Protein AF-A0A563DZ78-F1 (afdb_monomer)

Radius of gyration: 18.47 Å; Cα contacts (8 Å, |Δi|>4): 44; chains: 1; bounding box: 49×26×46 Å

Secondary structure (DSSP, 8-state):
----HHHHHHHHHHHHHHHHHHHHHHHHHHHHHHHHHHHHHTT---HHHHHHHHHHHHHHHHHHHHHHHHH-GGGT--

Solvent-accessible surface area (backbone atoms only — not comparable to full-atom values): 4222 Å² total; per-residue (Å²): 139,82,85,59,65,64,64,53,49,50,53,49,52,51,54,52,51,54,48,51,52,47,50,52,36,39,49,52,11,51,53,29,38,53,53,16,53,54,33,44,75,72,73,43,89,26,66,66,40,38,51,51,11,50,51,30,39,50,51,32,49,50,53,51,54,49,52,51,42,72,70,39,59,89,76,69,72,126

Nearest PDB structures (foldseek):
  6hdz-assembly1_A  TM=7.352E-01  e=7.137E+00  Pseudomonas aeruginosa
  6he1-assembly1_A  TM=7.350E-01  e=8.087E+00  Pseudomonas aeruginosa
  6r1o-assembly1_A-2  TM=5.875E-01  e=3.591E+00  Escherichia coli
  6r1m-assembly1_B  TM=5.986E-01  e=5.223E+00  Escherichia coli

Foldseek 3Di:
DDDPPVVVVVVVCVVVVLVVVLVVLLVQLVVLVVVLVVCVVVVHDSPVSNVSSVVSVVVSVVSVVVVVCVVDCVNPVD

Organism: NCBI:txid1660198

pLDDT: mean 91.83, std 6.55, range [57.84, 97.88]

Mean predicted aligned error: 5.05 Å

Structure (mmCIF, N/CA/C/O backbone):
data_AF-A0A563DZ78-F1
#
_entry.id   AF-A0A563DZ78-F1
#
loop_
_atom_site.group_PDB
_atom_site.id
_atom_site.type_symbol
_atom_site.label_atom_id
_atom_site.label_alt_id
_atom_site.label_comp_id
_atom_site.label_asym_id
_atom_site.label_entity_id
_atom_site.label_seq_id
_atom_site.pdbx_PDB_ins_code
_atom_site.Cartn_x
_atom_site.Cartn_y
_atom_site.Cartn_z
_atom_site.occupancy
_atom_site.B_iso_or_equiv
_atom_site.auth_seq_id
_atom_site.auth_comp_id
_atom_site.auth_asym_id
_atom_site.auth_atom_id
_atom_site.pdbx_PDB_model_num
ATOM 1 N N . MET A 1 1 ? 30.469 2.196 -23.414 1.00 65.25 1 MET A N 1
ATOM 2 C CA . MET A 1 1 ? 29.173 2.204 -22.707 1.00 65.25 1 MET A CA 1
ATOM 3 C C . MET A 1 1 ? 28.930 3.610 -22.200 1.00 65.25 1 MET A C 1
ATOM 5 O O . MET A 1 1 ? 29.687 4.073 -21.360 1.00 65.25 1 MET A O 1
ATOM 9 N N . THR A 1 2 ? 27.963 4.315 -22.776 1.00 82.62 2 THR A N 1
ATOM 10 C CA . THR A 1 2 ? 27.550 5.654 -22.340 1.00 82.62 2 THR A CA 1
ATOM 11 C C . THR A 1 2 ? 26.347 5.499 -21.422 1.00 82.62 2 THR A C 1
ATOM 13 O O . THR A 1 2 ? 25.389 4.822 -21.787 1.00 82.62 2 THR A O 1
ATOM 16 N N . ILE A 1 3 ? 26.412 6.071 -20.222 1.00 84.19 3 ILE A N 1
ATOM 17 C CA . ILE A 1 3 ? 25.287 6.059 -19.285 1.00 84.19 3 ILE A CA 1
ATOM 18 C C . ILE A 1 3 ? 24.215 6.998 -19.832 1.00 84.19 3 ILE A C 1
ATOM 20 O O . ILE A 1 3 ? 24.482 8.178 -20.063 1.00 84.19 3 ILE A O 1
ATOM 24 N N . ASP A 1 4 ? 23.013 6.467 -20.031 1.00 92.00 4 ASP A N 1
ATOM 25 C CA . ASP A 1 4 ? 21.838 7.273 -20.328 1.00 92.00 4 ASP A CA 1
ATOM 26 C C . ASP A 1 4 ? 21.279 7.840 -19.017 1.00 92.00 4 ASP A C 1
ATOM 28 O O . ASP A 1 4 ? 20.551 7.186 -18.265 1.00 92.00 4 ASP A O 1
ATOM 32 N N . TRP A 1 5 ? 21.675 9.074 -18.719 1.00 95.06 5 TRP A N 1
ATOM 33 C CA . TRP A 1 5 ? 21.242 9.794 -17.524 1.00 95.06 5 TRP A CA 1
ATOM 34 C C . TRP A 1 5 ? 19.734 10.077 -17.507 1.00 95.06 5 TRP A C 1
ATOM 36 O O . TRP A 1 5 ? 19.154 10.201 -16.426 1.00 95.06 5 TRP A O 1
ATOM 46 N N . VAL A 1 6 ? 19.085 10.147 -18.675 1.00 95.12 6 VAL A N 1
ATOM 47 C CA . VAL A 1 6 ? 17.638 10.379 -18.784 1.00 95.12 6 VAL A CA 1
ATOM 48 C C . VAL A 1 6 ? 16.879 9.120 -18.379 1.00 95.12 6 VAL A C 1
ATOM 50 O O . VAL A 1 6 ? 15.951 9.198 -17.570 1.00 95.12 6 VAL A O 1
ATOM 53 N N . ALA A 1 7 ? 17.317 7.953 -18.855 1.00 93.88 7 ALA A N 1
ATOM 54 C CA . ALA A 1 7 ? 16.731 6.672 -18.462 1.00 93.88 7 ALA A CA 1
ATOM 55 C C . ALA A 1 7 ? 16.810 6.445 -16.939 1.00 93.88 7 ALA A C 1
ATOM 57 O O . ALA A 1 7 ? 15.837 6.013 -16.314 1.00 93.88 7 ALA A O 1
ATOM 58 N N . LEU A 1 8 ? 17.941 6.801 -16.318 1.00 94.31 8 LEU A N 1
ATOM 59 C CA . LEU A 1 8 ? 18.117 6.693 -14.867 1.00 94.31 8 LEU A CA 1
ATOM 60 C C . LEU A 1 8 ? 17.153 7.611 -14.097 1.00 94.31 8 LEU A C 1
ATOM 62 O O . LEU A 1 8 ? 16.531 7.188 -13.116 1.00 94.31 8 LEU A O 1
ATOM 66 N N . ALA A 1 9 ? 17.002 8.858 -14.549 1.00 95.38 9 ALA A N 1
ATOM 67 C CA . ALA A 1 9 ? 16.080 9.811 -13.941 1.00 95.38 9 ALA A CA 1
ATOM 68 C C . ALA A 1 9 ? 14.623 9.325 -14.029 1.00 95.38 9 ALA A C 1
ATOM 70 O O . ALA A 1 9 ? 13.887 9.411 -13.046 1.00 95.38 9 ALA A O 1
ATOM 71 N N . GLN A 1 10 ? 14.221 8.746 -15.164 1.00 96.44 10 GLN A N 1
ATOM 72 C CA . GLN A 1 10 ? 12.866 8.229 -15.360 1.00 96.44 10 GLN A CA 1
ATOM 73 C C . GLN A 1 10 ? 12.514 7.117 -14.364 1.00 96.44 10 GLN A C 1
ATOM 75 O O . GLN A 1 10 ? 11.467 7.183 -13.717 1.00 96.44 10 GLN A O 1
ATOM 80 N N . VAL A 1 11 ? 13.385 6.116 -14.196 1.00 95.38 11 VAL A N 1
ATOM 81 C CA . VAL A 1 11 ? 13.148 5.021 -13.237 1.00 95.38 11 VAL A CA 1
ATOM 82 C C . VAL A 1 11 ? 13.138 5.545 -11.803 1.00 95.38 11 VAL A C 1
ATOM 84 O O . VAL A 1 11 ? 12.312 5.117 -10.996 1.00 95.38 11 VAL A O 1
ATOM 87 N N . THR A 1 12 ? 14.004 6.512 -11.495 1.00 97.12 12 THR A N 1
ATOM 88 C CA . THR A 1 12 ? 14.047 7.162 -10.178 1.00 97.12 12 THR A CA 1
ATOM 89 C C . THR A 1 12 ? 12.713 7.834 -9.857 1.00 97.12 12 THR A C 1
ATOM 91 O O . THR A 1 12 ? 12.127 7.571 -8.807 1.00 97.12 12 THR A O 1
ATOM 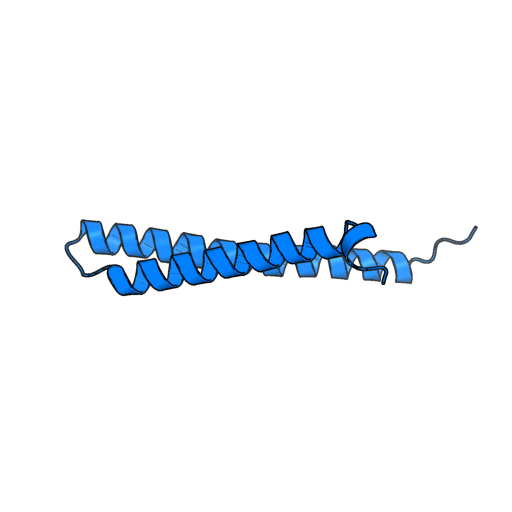94 N N . VAL A 1 13 ? 12.190 8.646 -10.782 1.00 97.56 13 VAL A N 1
ATOM 95 C CA . VAL A 1 13 ? 10.895 9.322 -10.617 1.00 97.56 13 VAL A CA 1
ATOM 96 C C . VAL A 1 13 ? 9.756 8.312 -10.516 1.00 97.56 13 VAL A C 1
ATOM 98 O O . VAL A 1 13 ? 8.916 8.444 -9.630 1.00 97.56 13 VAL A O 1
ATOM 101 N N . ALA A 1 14 ? 9.741 7.281 -11.364 1.00 94.81 14 ALA A N 1
ATOM 102 C CA . ALA A 1 14 ? 8.716 6.242 -11.319 1.00 94.81 14 ALA A CA 1
ATOM 103 C C . ALA A 1 14 ? 8.713 5.497 -9.972 1.00 94.81 14 ALA A C 1
ATOM 105 O O . ALA A 1 14 ? 7.657 5.305 -9.373 1.00 94.81 14 ALA A O 1
ATOM 106 N N . THR A 1 15 ? 9.894 5.137 -9.464 1.00 94.50 15 THR A N 1
ATOM 107 C CA . THR A 1 15 ? 10.048 4.386 -8.208 1.00 94.50 15 THR A CA 1
ATOM 108 C C . THR A 1 15 ? 9.632 5.226 -7.005 1.00 94.50 15 THR A C 1
ATOM 110 O O . THR A 1 15 ? 8.843 4.775 -6.171 1.00 94.50 15 THR A O 1
ATOM 113 N N . ILE A 1 16 ? 10.121 6.467 -6.924 1.00 97.81 16 ILE A N 1
ATOM 114 C CA . ILE A 1 16 ? 9.762 7.387 -5.840 1.00 97.81 16 ILE A CA 1
ATOM 115 C C . ILE A 1 16 ? 8.268 7.714 -5.909 1.00 97.81 16 ILE A C 1
ATOM 117 O O . ILE A 1 16 ? 7.579 7.612 -4.898 1.00 97.81 16 ILE A O 1
ATOM 121 N N . GLY A 1 17 ? 7.750 8.046 -7.093 1.00 96.88 17 GLY A N 1
ATOM 122 C CA . GLY A 1 17 ? 6.341 8.377 -7.296 1.00 96.88 17 GLY A CA 1
ATOM 123 C C . GLY A 1 17 ? 5.410 7.237 -6.888 1.00 96.88 17 GLY A C 1
ATOM 124 O O . GLY A 1 17 ? 4.492 7.451 -6.098 1.00 96.88 17 GLY A O 1
ATOM 125 N N . ALA A 1 18 ? 5.686 6.014 -7.348 1.00 93.81 18 ALA A N 1
ATOM 126 C CA . ALA A 1 18 ? 4.918 4.834 -6.957 1.00 93.81 18 ALA A CA 1
ATOM 127 C C . ALA A 1 18 ? 4.964 4.603 -5.438 1.00 93.81 18 ALA A C 1
ATOM 129 O O . ALA A 1 18 ? 3.926 4.380 -4.815 1.00 93.81 18 ALA A O 1
ATOM 130 N N . THR A 1 19 ? 6.146 4.727 -4.827 1.00 95.31 19 THR A N 1
ATOM 131 C CA . THR A 1 19 ? 6.314 4.571 -3.375 1.00 95.31 19 THR A CA 1
ATOM 132 C C . THR A 1 19 ? 5.489 5.599 -2.604 1.00 95.31 19 THR A C 1
ATOM 134 O O . THR A 1 19 ? 4.754 5.236 -1.688 1.00 95.31 19 THR A O 1
ATOM 137 N N . LEU A 1 20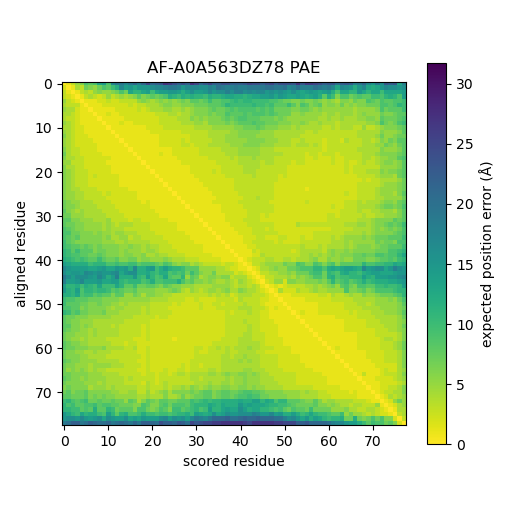 ? 5.559 6.876 -2.992 1.00 97.75 20 LEU A N 1
ATOM 138 C CA . LEU A 1 20 ? 4.812 7.951 -2.339 1.00 97.75 20 LEU A CA 1
ATOM 139 C C . LEU A 1 20 ? 3.299 7.741 -2.434 1.00 97.75 20 LEU A C 1
ATOM 141 O O . LEU A 1 20 ? 2.601 7.967 -1.448 1.00 97.75 20 LEU A O 1
ATOM 145 N N . ILE A 1 21 ? 2.794 7.268 -3.577 1.00 96.06 21 ILE A N 1
ATOM 146 C CA . ILE A 1 21 ? 1.369 6.959 -3.755 1.00 96.06 21 ILE A CA 1
ATOM 147 C C . ILE A 1 21 ? 0.933 5.866 -2.774 1.00 96.06 21 ILE A C 1
ATOM 149 O O . ILE A 1 21 ? -0.040 6.052 -2.042 1.00 96.06 21 ILE A O 1
ATOM 153 N N . VAL A 1 22 ? 1.665 4.750 -2.711 1.00 95.62 22 VAL A N 1
ATOM 154 C CA . VAL A 1 22 ? 1.323 3.630 -1.816 1.00 95.62 22 VAL A CA 1
ATOM 155 C C . VAL A 1 22 ? 1.381 4.060 -0.349 1.00 95.62 22 VAL A C 1
ATOM 157 O O . VAL A 1 22 ? 0.452 3.785 0.414 1.00 95.62 22 VAL A O 1
ATOM 160 N N . VAL A 1 23 ? 2.434 4.782 0.041 1.00 97.19 23 VAL A N 1
ATOM 161 C CA . VAL A 1 23 ? 2.595 5.292 1.410 1.00 97.19 23 VAL A CA 1
ATOM 162 C C . VAL A 1 23 ? 1.474 6.266 1.768 1.00 97.19 23 VAL A C 1
ATOM 164 O O . VAL A 1 23 ? 0.914 6.157 2.855 1.00 97.1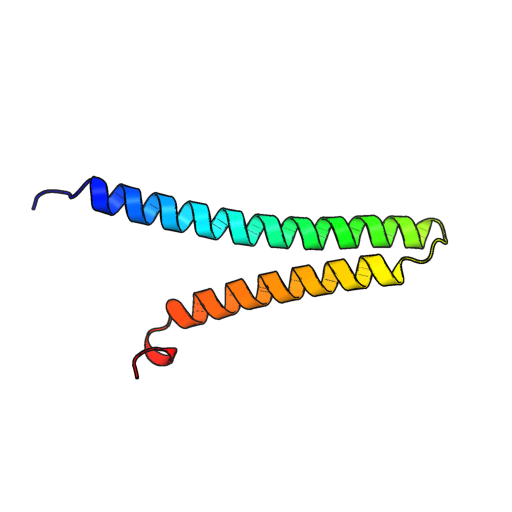9 23 VAL A O 1
ATOM 167 N N . ALA A 1 24 ? 1.089 7.175 0.871 1.00 97.88 24 ALA A N 1
ATOM 168 C CA . ALA A 1 24 ? -0.003 8.113 1.123 1.00 97.88 24 ALA A CA 1
ATOM 169 C C . ALA A 1 24 ? -1.338 7.392 1.374 1.00 97.88 24 ALA A C 1
ATOM 171 O O . ALA A 1 24 ? -2.053 7.733 2.319 1.00 97.88 24 ALA A O 1
ATOM 172 N N . VAL A 1 25 ? -1.656 6.359 0.585 1.00 96.38 25 VAL A N 1
ATOM 173 C CA . VAL A 1 25 ? -2.865 5.541 0.792 1.00 96.38 25 VAL A CA 1
ATOM 174 C C . VAL A 1 25 ? -2.816 4.812 2.135 1.00 96.38 25 VAL A C 1
ATOM 176 O O . VAL A 1 25 ? -3.802 4.812 2.874 1.00 96.38 25 VAL A O 1
ATOM 179 N N . PHE A 1 26 ? -1.662 4.249 2.493 1.00 96.38 26 PHE A N 1
ATOM 180 C CA . PHE A 1 26 ? -1.480 3.590 3.784 1.00 96.38 26 PHE A CA 1
ATOM 181 C C . PHE A 1 26 ? -1.624 4.562 4.967 1.00 96.38 26 PHE A C 1
ATOM 183 O O . PHE A 1 26 ? -2.295 4.246 5.948 1.00 96.38 26 PHE A O 1
ATOM 190 N N . VAL A 1 27 ? -1.061 5.769 4.867 1.00 97.56 27 VAL A N 1
ATOM 191 C CA . VAL A 1 27 ? -1.203 6.815 5.891 1.00 97.56 27 VAL A CA 1
ATOM 192 C C . VAL A 1 27 ? -2.664 7.250 6.034 1.00 97.56 27 VAL A C 1
ATOM 194 O O . VAL A 1 27 ? -3.137 7.413 7.159 1.00 97.56 27 VAL A O 1
ATOM 197 N N . MET A 1 28 ? -3.419 7.375 4.938 1.00 95.19 28 MET A N 1
ATOM 198 C CA . MET A 1 28 ? -4.865 7.640 5.013 1.00 95.19 28 MET A CA 1
ATOM 199 C C . MET A 1 28 ? -5.615 6.522 5.750 1.00 95.19 28 MET A C 1
ATOM 201 O O . MET A 1 28 ? -6.463 6.806 6.593 1.00 95.19 28 MET A O 1
ATOM 205 N N . ALA A 1 29 ? -5.270 5.257 5.497 1.00 94.31 29 ALA A N 1
ATOM 206 C CA . ALA A 1 29 ? -5.855 4.127 6.216 1.00 94.31 29 ALA A CA 1
ATOM 207 C C . ALA A 1 29 ? -5.540 4.173 7.719 1.00 94.31 29 ALA A C 1
ATOM 209 O O . ALA A 1 29 ? -6.444 4.060 8.548 1.00 94.31 29 ALA A O 1
ATOM 210 N N . ALA A 1 30 ? -4.267 4.388 8.067 1.00 95.69 30 ALA A N 1
ATOM 211 C CA . ALA A 1 30 ? -3.806 4.458 9.450 1.00 95.69 30 ALA A CA 1
ATOM 212 C C . ALA A 1 30 ? -4.460 5.620 10.211 1.00 95.69 30 ALA A C 1
ATOM 214 O O . ALA A 1 30 ? -4.985 5.421 11.302 1.00 95.69 30 ALA A O 1
ATOM 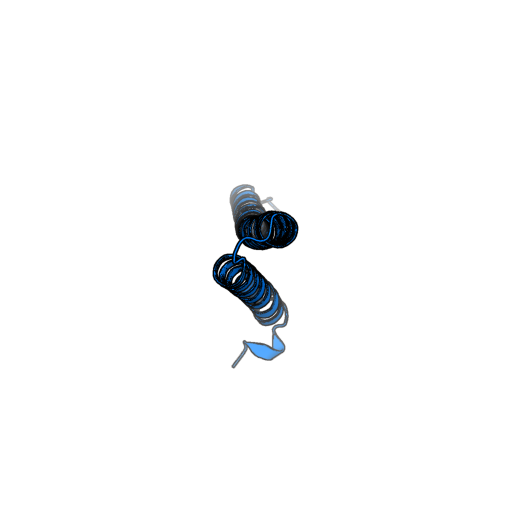215 N N . THR A 1 31 ? -4.504 6.811 9.610 1.00 95.88 31 THR A N 1
ATOM 216 C CA . THR A 1 31 ? -5.116 7.999 10.226 1.00 95.88 31 THR A CA 1
ATOM 217 C C . THR A 1 31 ? -6.627 7.857 10.398 1.00 95.88 31 THR A C 1
ATOM 219 O O . THR A 1 31 ? -7.159 8.303 11.415 1.00 95.88 31 THR A O 1
ATOM 222 N N . ALA A 1 32 ? -7.334 7.223 9.456 1.00 93.44 32 ALA A N 1
ATOM 223 C CA . ALA A 1 32 ? -8.755 6.912 9.615 1.00 93.44 32 ALA A CA 1
ATOM 224 C C . ALA A 1 32 ? -8.991 5.911 10.758 1.00 93.44 32 ALA A C 1
ATOM 226 O O . ALA A 1 32 ? -9.897 6.115 11.565 1.00 93.44 32 ALA A O 1
ATOM 227 N N . MET A 1 33 ? -8.156 4.871 10.878 1.00 92.38 33 MET A N 1
ATOM 228 C CA . MET A 1 33 ? -8.236 3.922 11.996 1.00 92.38 33 MET A CA 1
ATOM 229 C C . MET A 1 33 ? -7.977 4.604 13.346 1.00 92.38 33 MET A C 1
ATOM 231 O O . MET A 1 33 ? -8.764 4.413 14.270 1.00 92.38 33 MET A O 1
ATOM 235 N N . SER A 1 34 ? -6.935 5.437 13.449 1.00 94.31 34 SER A N 1
ATOM 236 C CA . SER A 1 34 ? -6.608 6.162 14.686 1.00 94.31 34 SER A CA 1
ATOM 237 C C . SER A 1 34 ? -7.749 7.072 15.138 1.00 94.31 34 SER A C 1
ATOM 239 O O . SER A 1 34 ? -8.192 6.979 16.279 1.00 94.31 34 SER A O 1
ATOM 241 N N . GLN A 1 35 ? -8.299 7.881 14.227 1.00 92.94 35 GLN A N 1
ATOM 242 C CA . GLN A 1 35 ? -9.453 8.732 14.533 1.00 92.94 35 GLN A CA 1
ATOM 243 C C . GLN A 1 35 ? -10.685 7.899 14.930 1.00 92.94 35 GLN A C 1
ATOM 245 O O . GLN A 1 35 ? -11.501 8.326 15.747 1.00 92.94 35 GLN A O 1
ATOM 250 N N . ALA A 1 36 ? -10.848 6.702 14.358 1.00 92.25 36 ALA A N 1
ATOM 251 C CA . ALA A 1 36 ? -11.974 5.840 14.681 1.00 92.25 36 ALA A CA 1
ATOM 252 C C . ALA A 1 36 ? -11.838 5.230 16.084 1.00 92.25 36 ALA A C 1
ATOM 254 O O . ALA A 1 36 ? -12.837 5.095 16.791 1.00 92.25 36 ALA A O 1
ATOM 255 N N . ASP A 1 37 ? -10.621 4.896 16.505 1.00 91.94 37 ASP A N 1
ATOM 256 C CA . ASP A 1 37 ? -10.353 4.427 17.863 1.00 91.94 37 ASP A CA 1
ATOM 257 C C . ASP A 1 37 ? -10.548 5.546 18.899 1.00 91.94 37 ASP A C 1
ATOM 259 O O . ASP A 1 37 ? -11.163 5.306 19.939 1.00 91.94 37 ASP A O 1
ATOM 263 N N . GLU A 1 38 ? -10.154 6.784 18.586 1.00 93.00 38 GLU A N 1
ATOM 264 C CA . GLU A 1 38 ? -10.446 7.967 19.414 1.00 93.00 38 GLU A CA 1
ATOM 265 C C . GLU A 1 38 ? -11.959 8.241 19.531 1.00 93.00 38 GLU A C 1
ATOM 267 O O . GLU A 1 38 ? -12.489 8.481 20.623 1.00 93.00 38 GLU A O 1
ATOM 272 N N . ALA A 1 39 ? -12.693 8.149 18.417 1.00 90.81 39 ALA A N 1
ATOM 273 C CA . ALA A 1 39 ? -14.148 8.285 18.411 1.00 90.81 39 ALA A CA 1
ATOM 274 C C . ALA A 1 39 ? -14.825 7.178 19.239 1.00 90.81 39 ALA A C 1
ATOM 276 O O . ALA A 1 39 ? -15.744 7.451 20.009 1.00 90.81 39 ALA A O 1
ATOM 277 N N . ALA A 1 40 ? -14.344 5.937 19.137 1.00 90.56 40 ALA A N 1
ATOM 278 C CA . ALA A 1 40 ? -14.860 4.828 19.933 1.00 90.56 40 ALA A CA 1
ATOM 279 C C . ALA A 1 40 ? -14.580 5.019 21.435 1.00 90.56 40 ALA A C 1
ATOM 281 O O . ALA A 1 40 ? -15.467 4.774 22.254 1.00 90.56 40 ALA A O 1
ATOM 282 N N . ALA A 1 41 ? -13.387 5.502 21.797 1.00 91.38 41 ALA A N 1
ATOM 283 C CA . ALA A 1 41 ? -13.011 5.782 23.184 1.00 91.38 41 ALA A CA 1
ATOM 284 C C . ALA A 1 41 ? -13.858 6.900 23.820 1.00 91.38 41 ALA A C 1
ATOM 286 O O . ALA A 1 41 ? -14.141 6.857 25.015 1.00 91.38 41 ALA A O 1
ATOM 287 N N . SER A 1 42 ? -14.314 7.869 23.022 1.00 91.50 42 SER A N 1
ATOM 288 C CA . SER A 1 42 ? -15.223 8.942 23.458 1.00 91.50 42 SER A CA 1
ATOM 289 C C . SER A 1 42 ? -16.713 8.557 23.427 1.00 91.50 42 SER A C 1
ATOM 291 O O . SER A 1 42 ? -17.574 9.403 23.669 1.00 91.50 42 SER A O 1
ATOM 293 N N . GLY A 1 43 ? -17.041 7.291 23.141 1.00 86.44 43 GLY A N 1
ATOM 294 C CA . GLY A 1 43 ? -18.421 6.795 23.076 1.00 86.44 43 GLY A CA 1
ATOM 295 C C . GLY A 1 43 ? -19.181 7.200 21.807 1.00 86.44 43 GLY A C 1
ATOM 296 O O . GLY A 1 43 ? -20.388 6.966 21.715 1.00 86.44 43 GLY A O 1
ATOM 297 N N . GLN A 1 44 ? -18.503 7.789 20.818 1.00 86.94 44 GLN A N 1
ATOM 298 C CA . GLN A 1 44 ? -19.089 8.122 19.523 1.00 86.94 44 GLN A CA 1
ATOM 299 C C . GLN A 1 44 ? -19.088 6.919 18.574 1.00 86.94 44 GLN A C 1
ATOM 301 O O . GLN A 1 44 ? -18.301 5.974 18.672 1.00 86.94 44 GLN A O 1
ATOM 306 N N . ARG A 1 45 ? -20.000 6.951 17.598 1.00 82.50 45 ARG A N 1
ATOM 307 C CA . ARG A 1 45 ? -20.149 5.870 16.624 1.00 82.50 45 ARG A CA 1
ATOM 308 C C . ARG A 1 45 ? -19.023 5.915 15.587 1.00 82.50 45 ARG A C 1
ATOM 310 O O . ARG A 1 45 ? -19.099 6.642 14.605 1.00 82.50 45 ARG A O 1
ATOM 317 N N . ALA A 1 46 ? -18.018 5.065 15.769 1.00 87.50 46 ALA A N 1
ATOM 318 C CA . ALA A 1 46 ? -16.834 4.988 14.910 1.00 87.50 46 ALA A CA 1
ATOM 319 C C . ALA A 1 46 ? -16.974 4.079 13.668 1.00 87.50 46 ALA A C 1
ATOM 321 O O . ALA A 1 46 ? -16.024 3.919 12.903 1.00 87.50 46 ALA A O 1
ATOM 322 N N . THR A 1 47 ? -18.137 3.448 13.451 1.00 86.19 47 THR A N 1
ATOM 323 C CA . THR A 1 47 ? -18.309 2.395 12.429 1.00 86.19 47 THR A CA 1
ATOM 324 C C . THR A 1 47 ? -17.980 2.870 11.012 1.00 86.19 47 THR A C 1
ATOM 326 O O . THR A 1 47 ? -17.311 2.153 10.274 1.00 86.19 47 THR A O 1
ATOM 329 N N . GLY A 1 48 ? -18.415 4.079 10.637 1.00 87.06 48 GLY A N 1
ATOM 330 C CA . GLY A 1 48 ? -18.150 4.628 9.302 1.00 87.06 48 GLY A CA 1
ATOM 331 C C . GLY A 1 48 ? -16.668 4.916 9.074 1.00 87.06 48 GLY A C 1
ATOM 332 O O . GLY A 1 48 ? -16.121 4.583 8.028 1.00 87.06 48 GLY A O 1
ATOM 333 N N . LEU A 1 49 ? -15.996 5.456 10.087 1.00 87.44 49 LEU A N 1
ATOM 334 C CA . LEU A 1 49 ? -14.588 5.820 9.999 1.00 87.44 49 LEU A CA 1
ATOM 335 C C . LEU A 1 49 ? -13.674 4.584 9.979 1.00 87.44 49 LEU A C 1
ATOM 337 O O . LEU A 1 49 ? -12.738 4.527 9.183 1.00 87.44 49 LEU A O 1
ATOM 341 N N . ARG A 1 50 ? -14.023 3.535 10.742 1.00 89.94 50 ARG A N 1
ATOM 342 C CA . ARG A 1 50 ? -13.377 2.216 10.622 1.00 89.94 50 ARG A CA 1
ATOM 343 C C . ARG A 1 50 ? -13.555 1.619 9.229 1.00 89.94 50 ARG A C 1
ATOM 345 O O . ARG A 1 50 ? -12.595 1.098 8.674 1.00 89.94 50 ARG A O 1
ATOM 352 N N . ALA A 1 51 ? -14.755 1.700 8.651 1.00 92.94 51 ALA A N 1
ATOM 353 C CA . ALA A 1 51 ? -15.005 1.177 7.307 1.00 92.94 51 ALA A CA 1
ATOM 354 C C . ALA A 1 51 ? -14.139 1.881 6.246 1.00 92.94 51 ALA A C 1
ATOM 356 O O . ALA A 1 51 ? -13.560 1.210 5.393 1.00 92.94 51 ALA A O 1
ATOM 357 N N . VAL A 1 52 ? -13.988 3.208 6.337 1.00 92.31 52 VAL A N 1
ATOM 358 C CA . VAL A 1 52 ? -13.090 3.982 5.461 1.00 92.31 52 VAL A CA 1
ATOM 359 C C . VAL A 1 52 ? -11.633 3.554 5.642 1.00 92.31 52 VAL A C 1
ATOM 361 O O . VAL A 1 52 ? -10.942 3.325 4.649 1.00 92.31 52 VAL A O 1
ATOM 364 N N . GLY A 1 53 ? -11.175 3.382 6.885 1.00 92.12 53 GLY A N 1
ATOM 365 C CA . GLY A 1 53 ? -9.819 2.908 7.170 1.00 92.12 53 GLY A CA 1
ATOM 366 C C . GL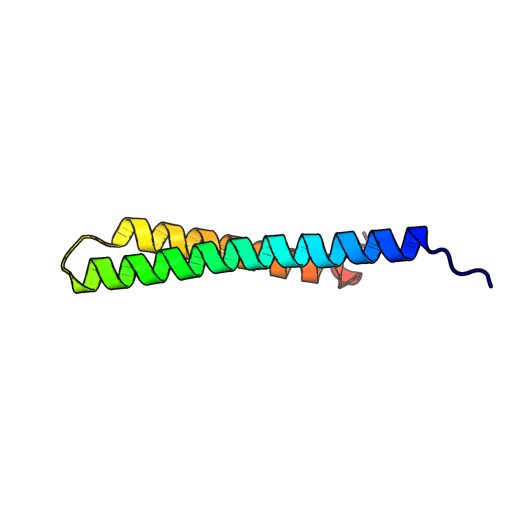Y A 1 53 ? -9.534 1.526 6.575 1.00 92.12 53 GLY A C 1
ATOM 367 O O . GLY A 1 53 ? -8.523 1.345 5.895 1.00 92.12 53 GLY A O 1
ATOM 368 N N . TYR A 1 54 ? -10.458 0.571 6.722 1.00 94.94 54 TYR A N 1
ATOM 369 C CA . TYR A 1 54 ? -10.331 -0.749 6.094 1.00 94.94 54 TYR A CA 1
ATOM 370 C C . TYR A 1 54 ? -10.365 -0.691 4.565 1.00 94.94 54 TYR A C 1
ATOM 372 O O . TYR A 1 54 ? -9.604 -1.413 3.922 1.00 94.94 54 TYR A O 1
ATOM 380 N N . ALA A 1 55 ? -11.201 0.164 3.971 1.00 95.62 55 ALA A N 1
ATOM 381 C CA . ALA A 1 55 ? -11.251 0.331 2.520 1.00 95.62 55 ALA A CA 1
ATOM 382 C C . ALA A 1 55 ? -9.930 0.893 1.966 1.00 95.62 55 ALA A C 1
ATOM 384 O O . ALA A 1 55 ? -9.400 0.372 0.984 1.00 95.62 55 ALA A O 1
ATOM 385 N N . ALA A 1 56 ? -9.360 1.906 2.625 1.00 93.75 56 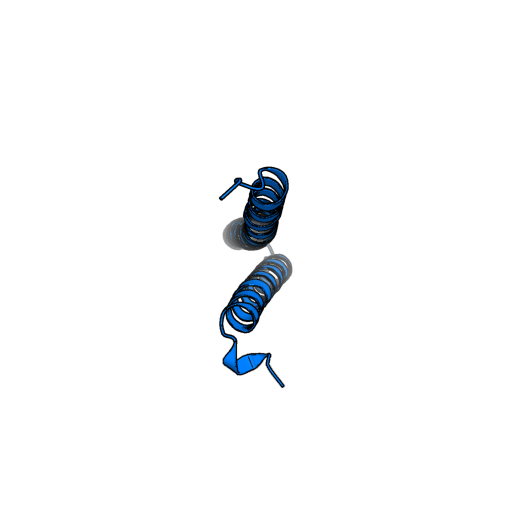ALA A N 1
ATOM 386 C CA . ALA A 1 56 ? -8.059 2.460 2.259 1.00 93.75 56 ALA A CA 1
ATOM 387 C C . ALA A 1 56 ? -6.926 1.434 2.449 1.00 93.75 56 ALA A C 1
ATOM 389 O O . ALA A 1 56 ? -6.048 1.320 1.593 1.00 93.75 56 ALA A O 1
ATOM 390 N N . LEU A 1 57 ? -6.971 0.631 3.519 1.00 94.88 57 LEU A N 1
ATOM 391 C CA . LEU A 1 57 ? -6.000 -0.442 3.743 1.00 94.88 57 LEU A CA 1
ATOM 392 C C . LEU A 1 57 ? -6.096 -1.529 2.664 1.00 94.88 57 LEU A C 1
ATOM 394 O O . LEU A 1 57 ? -5.074 -1.974 2.145 1.00 94.88 57 LEU A O 1
ATOM 398 N N . ALA A 1 58 ? -7.313 -1.934 2.299 1.00 96.88 58 ALA A N 1
ATOM 399 C CA . ALA A 1 58 ? -7.543 -2.892 1.224 1.00 96.88 58 ALA A CA 1
ATOM 400 C C . ALA A 1 58 ? -7.001 -2.363 -0.110 1.00 96.88 58 ALA A C 1
ATOM 402 O O . ALA A 1 58 ? -6.326 -3.098 -0.828 1.00 96.88 58 ALA A O 1
ATOM 403 N N . LEU A 1 59 ? -7.218 -1.078 -0.408 1.00 96.38 59 LEU A N 1
ATOM 404 C CA . LEU A 1 59 ? -6.671 -0.430 -1.598 1.00 96.38 59 LEU A CA 1
ATOM 405 C C . LEU A 1 59 ? -5.133 -0.434 -1.603 1.00 96.38 59 LEU A C 1
ATOM 407 O O . LEU A 1 59 ? -4.531 -0.776 -2.620 1.00 96.38 59 LEU A O 1
ATOM 411 N N . ALA A 1 60 ? -4.488 -0.120 -0.474 1.00 94.19 60 ALA A N 1
ATOM 412 C CA . ALA A 1 60 ? -3.034 -0.244 -0.343 1.00 94.19 60 ALA A CA 1
ATOM 413 C C . ALA A 1 60 ? -2.566 -1.690 -0.589 1.00 94.19 60 ALA A C 1
ATOM 415 O O . ALA A 1 60 ? -1.595 -1.914 -1.311 1.00 94.19 60 ALA A O 1
ATOM 416 N N . GLY A 1 61 ? -3.294 -2.677 -0.058 1.00 95.19 61 GLY A N 1
ATOM 417 C CA . GLY A 1 61 ? -3.044 -4.095 -0.320 1.00 95.19 61 GLY A CA 1
ATOM 418 C C . GLY A 1 61 ? -3.134 -4.450 -1.806 1.00 95.19 61 GLY A C 1
ATOM 419 O O . GLY A 1 61 ? -2.256 -5.140 -2.320 1.00 95.19 61 GLY A O 1
ATOM 420 N N . VAL A 1 62 ? -4.134 -3.927 -2.522 1.00 97.00 62 VAL A N 1
ATOM 421 C CA . VAL A 1 62 ? -4.272 -4.112 -3.977 1.00 97.00 62 VAL A CA 1
ATOM 422 C C . VAL A 1 62 ? -3.065 -3.543 -4.721 1.00 97.00 62 VAL A C 1
ATOM 424 O O . VAL A 1 62 ? -2.527 -4.228 -5.588 1.00 97.00 62 VAL A O 1
ATOM 427 N N . PHE A 1 63 ? -2.589 -2.345 -4.364 1.00 94.56 63 PHE A N 1
ATOM 428 C CA . PHE A 1 63 ? -1.377 -1.781 -4.970 1.00 94.56 63 PHE A CA 1
ATOM 429 C C . PHE A 1 63 ? -0.152 -2.675 -4.763 1.00 94.56 63 PHE A C 1
ATOM 431 O O . PHE A 1 63 ? 0.612 -2.889 -5.702 1.00 94.56 63 PHE A O 1
ATOM 438 N N . VAL A 1 64 ? 0.024 -3.224 -3.559 1.00 93.94 64 VAL A N 1
ATOM 439 C CA . VAL A 1 64 ? 1.144 -4.126 -3.252 1.00 93.94 64 VAL A CA 1
ATOM 440 C C . VAL A 1 64 ? 1.044 -5.418 -4.061 1.00 93.94 64 VAL A C 1
ATOM 442 O O . VAL A 1 64 ? 2.014 -5.812 -4.704 1.00 93.94 64 VAL A O 1
ATOM 445 N N . VAL A 1 65 ? -0.128 -6.057 -4.083 1.00 96.12 65 VAL A N 1
ATOM 446 C CA . VAL A 1 65 ? -0.348 -7.293 -4.852 1.00 96.12 65 VAL A CA 1
ATOM 447 C C . VAL A 1 65 ? -0.150 -7.049 -6.348 1.00 96.12 65 VAL A C 1
ATOM 449 O O . VAL A 1 65 ? 0.469 -7.867 -7.023 1.00 96.12 65 VAL A O 1
ATOM 452 N N . TYR A 1 66 ? -0.605 -5.908 -6.863 1.00 94.06 66 TYR A N 1
ATOM 453 C CA . TYR A 1 66 ? -0.388 -5.526 -8.255 1.00 94.06 66 TYR A CA 1
ATOM 454 C C . TYR A 1 66 ? 1.094 -5.268 -8.565 1.00 94.06 66 TYR A C 1
ATOM 456 O O . TYR A 1 66 ? 1.598 -5.711 -9.595 1.00 94.06 66 TYR A O 1
ATOM 464 N N . GLY A 1 67 ? 1.827 -4.622 -7.654 1.00 90.44 67 GLY A N 1
ATOM 465 C CA . GLY A 1 67 ? 3.278 -4.464 -7.774 1.00 90.44 67 GLY A CA 1
ATOM 466 C C . GLY A 1 67 ? 4.006 -5.809 -7.831 1.00 90.44 67 GLY A C 1
ATOM 467 O O . GLY A 1 67 ? 4.877 -6.002 -8.676 1.00 90.44 67 GLY A O 1
ATOM 468 N N . LEU A 1 68 ? 3.603 -6.771 -6.994 1.00 91.94 68 LEU A N 1
ATOM 469 C CA . LEU A 1 68 ? 4.136 -8.138 -7.028 1.00 91.94 68 LEU A CA 1
ATOM 470 C C . LEU A 1 68 ? 3.784 -8.867 -8.329 1.00 91.94 68 LEU A C 1
ATOM 472 O O . LEU A 1 68 ? 4.642 -9.546 -8.887 1.00 91.94 68 LEU A O 1
ATOM 476 N N . TYR A 1 69 ? 2.557 -8.697 -8.829 1.00 93.25 69 TYR A N 1
ATOM 477 C CA . TYR A 1 69 ? 2.135 -9.232 -10.124 1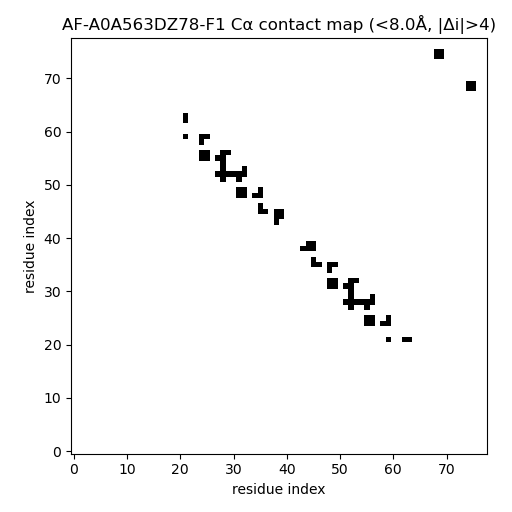.00 93.25 69 TYR A CA 1
ATOM 478 C C . TYR A 1 69 ? 3.036 -8.733 -11.256 1.00 93.25 69 TYR A C 1
ATOM 480 O O . TYR A 1 69 ? 3.483 -9.543 -12.055 1.00 93.25 69 TYR A O 1
ATOM 488 N N . LEU A 1 70 ? 3.359 -7.435 -11.291 1.00 90.00 70 LEU A N 1
ATOM 489 C CA . LEU A 1 70 ? 4.248 -6.857 -12.306 1.00 90.00 70 LEU A CA 1
ATOM 490 C C . LEU A 1 70 ? 5.725 -7.229 -12.119 1.00 90.00 70 LEU A C 1
ATOM 492 O O . LEU A 1 70 ? 6.474 -7.282 -13.089 1.00 90.00 70 LEU A O 1
ATOM 496 N N . MET A 1 71 ? 6.172 -7.450 -10.881 1.00 88.44 71 MET A N 1
ATOM 497 C CA . MET A 1 71 ? 7.556 -7.842 -10.601 1.00 88.44 71 MET A CA 1
ATOM 498 C C . MET A 1 71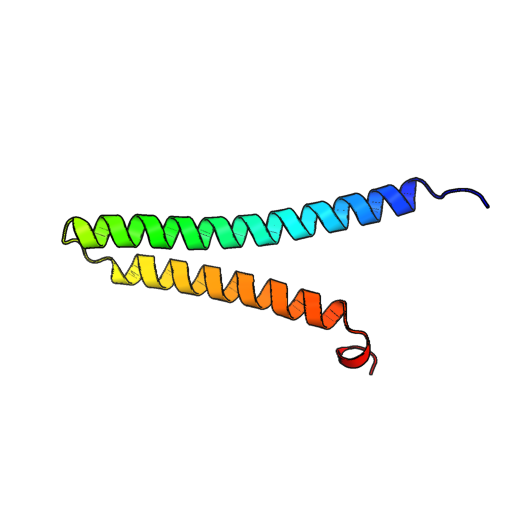 ? 7.826 -9.303 -1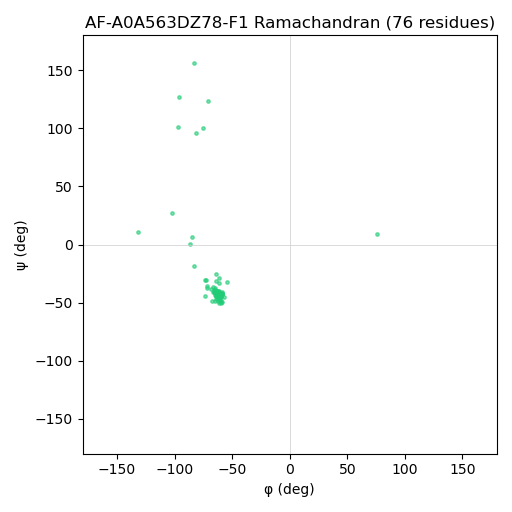0.985 1.00 88.44 71 MET A C 1
ATOM 500 O O . MET A 1 71 ? 8.957 -9.651 -11.322 1.00 88.44 71 MET A O 1
ATOM 504 N N . ILE A 1 72 ? 6.807 -10.166 -10.907 1.00 93.12 72 ILE A N 1
ATOM 505 C CA . ILE A 1 72 ? 6.922 -11.600 -11.174 1.00 93.12 72 ILE A CA 1
ATOM 506 C C . ILE A 1 72 ? 6.490 -11.879 -12.626 1.00 93.12 72 ILE A C 1
ATOM 508 O O . ILE A 1 72 ? 5.292 -11.996 -12.896 1.00 93.12 72 ILE A O 1
ATOM 512 N N . PRO A 1 73 ? 7.436 -12.071 -13.571 1.00 87.06 73 PRO A N 1
ATOM 513 C CA . PRO A 1 73 ? 7.123 -12.177 -14.997 1.00 87.06 73 PRO A CA 1
ATOM 514 C C . PRO A 1 73 ? 6.206 -13.352 -15.338 1.00 87.06 73 PRO A C 1
ATOM 516 O O . PRO A 1 73 ? 5.415 -13.263 -16.272 1.00 87.06 73 PRO A O 1
ATOM 519 N N . TYR A 1 74 ? 6.252 -14.432 -14.553 1.00 89.50 74 TYR A N 1
ATOM 520 C CA . TYR A 1 74 ? 5.383 -15.600 -14.715 1.00 89.50 74 TYR A CA 1
ATOM 521 C C . TYR A 1 74 ? 3.884 -15.255 -14.728 1.00 89.50 74 TYR A C 1
ATOM 523 O O . TYR A 1 74 ? 3.119 -15.917 -15.423 1.00 89.50 74 TYR A O 1
ATOM 531 N N . PHE A 1 75 ? 3.448 -14.226 -13.994 1.00 85.75 75 PHE A N 1
ATOM 532 C CA . PHE A 1 75 ? 2.020 -13.924 -13.880 1.00 85.75 75 PHE A CA 1
ATOM 533 C C . PHE A 1 75 ? 1.453 -13.091 -15.034 1.00 85.75 75 PHE A C 1
ATOM 535 O O . PHE A 1 75 ? 0.239 -13.091 -15.214 1.00 85.75 75 PHE A O 1
ATOM 542 N N . HIS A 1 76 ? 2.291 -12.409 -15.821 1.00 83.31 76 HIS A N 1
ATOM 543 C CA . HIS A 1 76 ? 1.828 -11.388 -16.769 1.00 83.31 76 HIS A CA 1
ATOM 544 C C . HIS A 1 76 ? 2.406 -11.513 -18.191 1.00 83.31 76 HIS A C 1
ATOM 546 O O . HIS A 1 76 ? 2.279 -10.583 -18.985 1.00 83.31 76 HIS A O 1
ATOM 552 N N . SER A 1 77 ? 3.072 -12.625 -18.513 1.00 75.00 77 SER A N 1
ATOM 553 C CA . SER A 1 77 ? 3.797 -12.833 -19.782 1.00 75.00 77 SER A CA 1
ATOM 554 C C . SER A 1 77 ? 3.065 -13.712 -20.815 1.00 75.00 77 SER A C 1
ATOM 556 O O . SER A 1 77 ? 3.721 -14.339 -21.644 1.00 75.00 77 SER A O 1
ATOM 558 N N . ALA A 1 78 ? 1.727 -13.757 -20.778 1.00 57.84 78 ALA A N 1
ATOM 559 C CA . ALA A 1 78 ? 0.903 -14.444 -21.783 1.00 57.84 78 ALA A CA 1
ATOM 560 C C . ALA A 1 78 ? 0.692 -13.608 -23.055 1.00 57.84 78 ALA A C 1
ATOM 562 O O . ALA A 1 78 ? 0.505 -12.376 -22.924 1.00 57.84 78 ALA A O 1
#

Sequence (78 aa):
MTIDWVALAQVTVATIGATLIVVAVFVMAATAMSQADEAAASGQRATGLRAVGYAALALAGVFVVYGLYLMIPYFHSA